Protein AF-A0A1X0ZM30-F1 (afdb_monomer_lite)

Structure (mmCIF, N/CA/C/O backbone):
data_AF-A0A1X0ZM30-F1
#
_entry.id   AF-A0A1X0ZM30-F1
#
loop_
_atom_site.group_PDB
_atom_site.id
_atom_site.type_symbol
_atom_site.label_atom_id
_atom_site.label_alt_id
_atom_site.label_comp_id
_atom_site.label_asym_id
_atom_site.label_entity_id
_atom_site.label_seq_id
_atom_site.pdbx_PDB_ins_code
_atom_site.Cartn_x
_atom_site.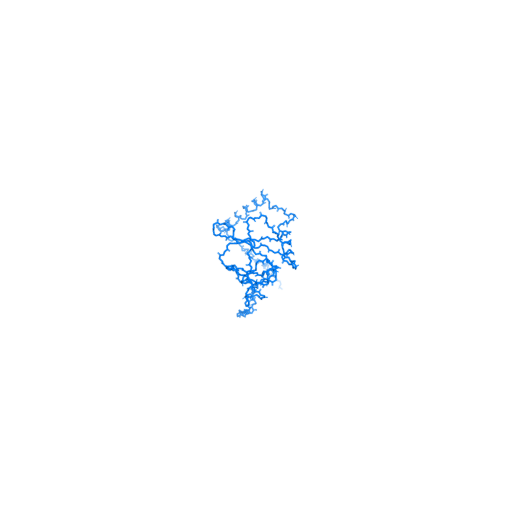Cartn_y
_atom_site.Cartn_z
_atom_site.occupancy
_atom_site.B_iso_or_equiv
_atom_site.auth_seq_id
_atom_site.auth_comp_id
_atom_site.auth_asym_id
_atom_site.auth_atom_id
_atom_site.pdbx_PDB_model_num
ATOM 1 N N . MET A 1 1 ? 20.868 -17.504 -107.197 1.00 36.34 1 MET A N 1
ATOM 2 C CA . MET A 1 1 ? 21.543 -16.257 -106.764 1.00 36.34 1 MET A CA 1
ATOM 3 C C . MET A 1 1 ? 21.291 -16.114 -105.267 1.00 36.34 1 MET A C 1
ATOM 5 O O . MET A 1 1 ? 20.151 -15.900 -104.899 1.00 36.34 1 MET A O 1
ATOM 9 N N . MET A 1 2 ? 22.152 -16.627 -104.383 1.00 33.22 2 MET A N 1
ATOM 10 C CA . MET A 1 2 ? 23.419 -16.050 -103.880 1.00 33.22 2 MET A CA 1
ATOM 11 C C . MET A 1 2 ? 23.253 -14.706 -103.127 1.00 33.22 2 MET A C 1
ATOM 13 O O . MET A 1 2 ? 23.218 -13.658 -103.755 1.00 33.22 2 MET A O 1
ATOM 17 N N . VAL A 1 3 ? 23.093 -14.853 -101.795 1.00 38.78 3 VAL A N 1
ATOM 18 C CA . VAL A 1 3 ? 23.526 -14.110 -100.566 1.00 38.78 3 VAL A CA 1
ATOM 19 C C . VAL A 1 3 ? 24.303 -12.774 -100.745 1.00 38.78 3 VAL A C 1
ATOM 21 O O . VAL A 1 3 ? 25.046 -12.659 -101.717 1.00 38.78 3 VAL A O 1
ATOM 24 N N . PRO A 1 4 ? 24.194 -11.774 -99.827 1.00 46.28 4 PRO A N 1
ATOM 25 C CA . PRO A 1 4 ? 24.888 -11.769 -98.510 1.00 46.28 4 PRO A CA 1
ATOM 26 C C . PRO A 1 4 ? 23.948 -11.392 -97.331 1.00 46.28 4 PRO A C 1
ATOM 28 O O . PRO A 1 4 ? 23.057 -10.568 -97.480 1.00 46.28 4 PRO A O 1
ATOM 31 N N . LEU A 1 5 ? 23.937 -12.080 -96.182 1.00 43.28 5 LEU A N 1
ATOM 32 C CA . LEU A 1 5 ? 24.882 -12.042 -95.050 1.00 43.28 5 LEU A CA 1
ATOM 33 C C . LEU A 1 5 ? 25.147 -10.619 -94.515 1.00 43.28 5 LEU A C 1
ATOM 35 O O . LEU A 1 5 ? 26.123 -9.976 -94.885 1.00 43.28 5 LEU A O 1
ATOM 39 N N . GLY A 1 6 ? 24.272 -10.161 -93.613 1.00 36.47 6 GLY A N 1
ATOM 40 C CA . GLY A 1 6 ? 24.439 -8.953 -92.802 1.00 36.47 6 GLY A CA 1
ATOM 41 C C . GLY A 1 6 ? 24.239 -9.285 -91.325 1.00 36.47 6 GLY A C 1
ATOM 42 O O . GLY A 1 6 ? 23.119 -9.483 -90.866 1.00 36.47 6 GLY A O 1
ATOM 43 N N . LEU A 1 7 ? 25.355 -9.400 -90.614 1.00 41.34 7 LEU A N 1
ATOM 44 C CA . LEU A 1 7 ? 25.482 -9.623 -89.179 1.00 41.34 7 LEU A CA 1
ATOM 45 C C . LEU A 1 7 ? 25.146 -8.322 -88.426 1.00 41.34 7 LEU A C 1
ATOM 47 O O . LEU A 1 7 ? 25.797 -7.312 -88.677 1.00 41.34 7 LEU A O 1
ATOM 51 N N . LEU A 1 8 ? 24.203 -8.334 -87.478 1.00 42.72 8 LEU A N 1
ATOM 52 C CA . LEU A 1 8 ? 24.180 -7.350 -86.387 1.00 42.72 8 LEU A CA 1
ATOM 53 C C . LEU A 1 8 ? 23.428 -7.901 -85.168 1.00 42.72 8 LEU A C 1
ATOM 55 O O . LEU A 1 8 ? 22.203 -7.892 -85.087 1.00 42.72 8 LEU A O 1
ATOM 59 N N . LEU A 1 9 ? 24.225 -8.404 -84.222 1.00 42.66 9 LEU A N 1
ATOM 60 C CA . LEU A 1 9 ? 23.871 -8.541 -82.813 1.00 42.66 9 LEU A CA 1
ATOM 61 C C . LEU A 1 9 ? 23.409 -7.181 -82.270 1.00 42.66 9 LEU A C 1
ATOM 63 O O . LEU A 1 9 ? 24.138 -6.201 -82.390 1.00 42.66 9 LEU A O 1
ATOM 67 N N . CYS A 1 10 ? 22.295 -7.154 -81.543 1.00 35.47 10 CYS A N 1
ATOM 68 C CA . CYS A 1 10 ? 22.110 -6.182 -80.468 1.00 35.47 10 CYS A CA 1
ATOM 69 C C . CYS A 1 10 ? 21.481 -6.906 -79.275 1.00 35.47 10 CYS A C 1
ATOM 71 O O . CYS A 1 10 ? 20.268 -7.084 -79.186 1.00 35.47 10 CYS A O 1
ATOM 73 N N . GLY A 1 11 ? 22.362 -7.428 -78.420 1.00 41.38 11 GLY A N 1
ATOM 74 C CA . GLY A 1 11 ? 22.018 -8.060 -77.156 1.00 41.38 11 GLY A CA 1
ATOM 75 C C . GLY A 1 11 ? 21.506 -7.049 -76.132 1.00 41.38 11 GLY A C 1
ATOM 76 O O . GLY A 1 11 ? 21.814 -5.859 -76.180 1.00 41.38 11 GLY A O 1
ATOM 77 N N . ALA A 1 12 ? 20.714 -7.564 -75.198 1.00 45.94 12 ALA A N 1
ATOM 78 C CA . ALA A 1 12 ? 20.164 -6.849 -74.062 1.00 45.94 12 ALA A CA 1
ATOM 79 C C . ALA A 1 12 ? 21.242 -6.139 -73.228 1.00 45.94 12 ALA A C 1
ATOM 81 O O . ALA A 1 12 ? 22.207 -6.770 -72.808 1.00 45.94 12 ALA A O 1
ATOM 82 N N . MET A 1 13 ? 21.003 -4.872 -72.884 1.00 39.44 13 MET A N 1
ATOM 83 C CA . MET A 1 13 ? 21.536 -4.253 -71.669 1.00 39.44 13 MET A CA 1
ATOM 84 C C . MET A 1 13 ? 20.424 -3.445 -70.997 1.00 39.44 13 MET A C 1
ATOM 86 O O . MET A 1 13 ? 20.242 -2.256 -71.248 1.00 39.44 13 MET A O 1
ATOM 90 N N . MET A 1 14 ? 19.658 -4.115 -70.131 1.00 47.41 14 MET A N 1
ATOM 91 C CA . MET A 1 14 ? 18.902 -3.434 -69.082 1.00 47.41 14 MET A CA 1
ATOM 92 C C . MET A 1 14 ? 19.928 -2.861 -68.104 1.00 47.41 14 MET A C 1
ATOM 94 O O . MET A 1 14 ? 20.484 -3.577 -67.274 1.00 47.41 14 MET A O 1
ATOM 98 N N . GLY A 1 15 ? 20.230 -1.573 -68.248 1.00 41.97 15 GLY A N 1
ATOM 99 C CA . GLY A 1 15 ? 21.030 -0.838 -67.281 1.00 41.97 15 GLY A CA 1
ATOM 100 C C . GLY A 1 15 ? 20.268 -0.744 -65.965 1.00 41.97 15 GLY A C 1
ATOM 101 O O . GLY A 1 15 ? 19.372 0.083 -65.820 1.00 41.97 15 GLY A O 1
ATOM 102 N N . ASN A 1 16 ? 20.636 -1.595 -65.011 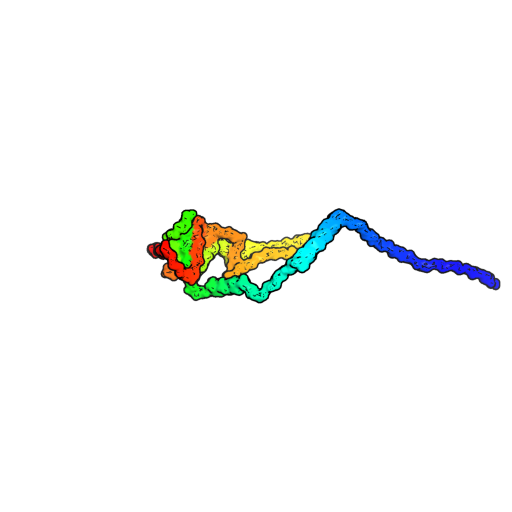1.00 44.75 16 ASN A N 1
ATOM 103 C CA . ASN A 1 16 ? 20.287 -1.451 -63.608 1.00 44.75 16 ASN A CA 1
ATOM 104 C C . ASN A 1 16 ? 20.966 -0.172 -63.090 1.00 44.75 16 ASN A C 1
ATOM 106 O O . ASN A 1 16 ? 22.108 -0.214 -62.631 1.00 44.75 16 ASN A O 1
ATOM 110 N N . LYS A 1 17 ? 20.313 0.990 -63.230 1.00 45.09 17 LYS A N 1
ATOM 111 C CA . LYS A 1 17 ? 20.710 2.184 -62.480 1.00 45.09 17 LYS A CA 1
ATOM 112 C C . LYS A 1 17 ? 20.373 1.902 -61.025 1.00 45.09 17 LYS A C 1
ATOM 114 O O . LYS A 1 17 ? 19.242 2.109 -60.595 1.00 45.09 17 LYS A O 1
ATOM 119 N N . GLY A 1 18 ? 21.357 1.360 -60.310 1.00 40.69 18 GLY A N 1
ATOM 120 C CA . GLY A 1 18 ? 21.330 1.292 -58.862 1.00 40.69 18 GLY A CA 1
ATOM 121 C C . GLY A 1 18 ? 20.954 2.667 -58.325 1.00 40.69 18 GLY A C 1
ATOM 122 O O . GLY A 1 18 ? 21.488 3.683 -58.767 1.00 40.69 18 GLY A O 1
ATOM 123 N N . CYS A 1 19 ? 19.975 2.697 -57.428 1.00 49.50 19 CYS A N 1
ATOM 124 C CA . CYS A 1 19 ? 19.715 3.862 -56.606 1.00 49.50 19 CYS A CA 1
ATOM 125 C C . CYS A 1 19 ? 20.990 4.146 -55.805 1.00 49.50 19 CYS A C 1
ATOM 127 O O . CYS A 1 19 ? 21.213 3.520 -54.769 1.00 49.50 19 CYS A O 1
ATOM 129 N N . ASP A 1 20 ? 21.836 5.052 -56.293 1.00 50.09 20 ASP A N 1
ATOM 130 C CA . ASP A 1 20 ? 22.919 5.610 -55.494 1.00 50.09 20 ASP A CA 1
ATOM 131 C C . ASP A 1 20 ? 22.265 6.295 -54.292 1.00 50.09 20 ASP A C 1
ATOM 133 O O . ASP A 1 20 ? 21.544 7.289 -54.430 1.00 50.09 20 ASP A O 1
ATOM 137 N N . ALA A 1 21 ? 22.432 5.700 -53.111 1.00 62.97 21 ALA A N 1
ATOM 138 C CA . ALA A 1 21 ? 21.917 6.266 -51.878 1.00 62.97 21 ALA A CA 1
ATOM 139 C C . ALA A 1 21 ? 22.503 7.675 -51.717 1.00 62.97 21 ALA A C 1
ATOM 141 O O . ALA A 1 21 ? 23.721 7.861 -51.778 1.00 62.97 21 ALA A O 1
ATOM 142 N N . ALA A 1 22 ? 21.627 8.668 -51.545 1.00 72.00 22 ALA A N 1
ATOM 143 C CA . ALA A 1 22 ? 22.039 10.045 -51.313 1.00 72.00 22 ALA A CA 1
ATOM 144 C C . ALA A 1 22 ? 23.048 10.108 -50.147 1.00 72.00 22 ALA A C 1
ATOM 146 O O . ALA A 1 22 ? 22.927 9.334 -49.190 1.00 72.00 22 ALA A O 1
ATOM 147 N N . PRO A 1 23 ? 24.049 11.007 -50.206 1.00 77.50 23 PRO A N 1
ATOM 148 C CA . PRO A 1 23 ? 25.072 11.091 -49.175 1.00 77.50 23 PRO A CA 1
ATOM 149 C C . PRO A 1 23 ? 24.438 11.324 -47.791 1.00 77.50 23 PRO A C 1
ATOM 151 O O . PRO A 1 23 ? 23.471 12.087 -47.694 1.00 77.50 23 PRO A O 1
ATOM 154 N N . PRO A 1 24 ? 24.985 10.716 -46.717 1.00 77.38 24 PRO A N 1
ATOM 155 C CA . PRO A 1 24 ? 24.401 10.800 -45.384 1.00 77.38 24 PRO A CA 1
ATOM 156 C C . PRO A 1 24 ? 24.242 12.251 -44.942 1.00 77.38 24 PRO A C 1
ATOM 158 O O . PRO A 1 24 ? 25.204 13.033 -44.940 1.00 77.38 24 PRO A O 1
ATOM 161 N N . THR A 1 25 ? 23.030 12.600 -44.530 1.00 88.75 25 THR A N 1
ATOM 162 C CA . THR A 1 25 ? 22.723 13.925 -44.005 1.00 88.75 25 THR A CA 1
ATOM 163 C C . THR A 1 25 ? 23.423 14.137 -42.657 1.00 88.75 25 THR A C 1
ATOM 165 O O . THR A 1 25 ? 23.866 13.196 -41.993 1.00 88.75 25 THR A O 1
ATOM 168 N N . ALA A 1 26 ? 23.509 15.387 -42.196 1.00 81.69 26 ALA A N 1
ATOM 169 C CA . ALA A 1 26 ? 24.015 15.683 -40.851 1.00 81.69 26 ALA A CA 1
ATOM 170 C C . ALA A 1 26 ? 23.211 14.959 -39.751 1.00 81.69 26 ALA A C 1
ATOM 172 O O . ALA A 1 26 ? 23.765 14.563 -38.727 1.00 81.69 26 ALA A O 1
ATOM 173 N N . ARG A 1 27 ? 21.913 14.732 -39.988 1.00 80.19 27 ARG A N 1
ATOM 174 C CA . ARG A 1 27 ? 21.045 13.960 -39.097 1.00 80.19 27 ARG A CA 1
ATOM 175 C C . ARG A 1 27 ? 21.482 12.498 -39.014 1.00 80.19 27 ARG A C 1
ATOM 177 O O . ARG A 1 27 ? 21.586 11.977 -37.907 1.00 80.19 27 ARG A O 1
ATOM 184 N N . ASP A 1 28 ? 21.799 11.875 -40.147 1.00 85.38 28 ASP A N 1
ATOM 185 C CA . ASP A 1 28 ? 22.238 10.473 -40.197 1.00 85.38 28 ASP A CA 1
ATOM 186 C C . ASP A 1 28 ? 23.557 10.280 -39.443 1.00 85.38 28 ASP A C 1
ATOM 188 O O . ASP A 1 28 ? 23.694 9.363 -38.632 1.00 85.38 28 ASP A O 1
ATOM 192 N N . LYS A 1 29 ? 24.496 11.219 -39.613 1.00 88.38 29 LYS A N 1
ATOM 193 C CA . LYS A 1 29 ? 25.769 11.231 -38.875 1.00 88.38 29 LYS A CA 1
ATOM 194 C C . LYS A 1 29 ? 25.563 11.380 -37.365 1.00 88.38 29 LYS A C 1
ATOM 196 O O . LYS A 1 29 ? 26.223 10.694 -36.588 1.00 88.38 29 LYS A O 1
ATOM 201 N N . ASN A 1 30 ? 24.623 12.228 -36.941 1.00 85.38 30 ASN A N 1
ATOM 202 C CA . ASN A 1 30 ? 24.310 12.423 -35.523 1.00 85.38 30 ASN A CA 1
ATOM 203 C C . ASN A 1 30 ? 23.666 11.180 -34.891 1.00 85.38 30 ASN A C 1
ATOM 205 O O . ASN A 1 30 ? 24.038 10.808 -33.779 1.00 85.38 30 ASN A O 1
ATOM 209 N N . MET A 1 31 ? 22.751 10.501 -35.591 1.00 85.62 31 MET A N 1
ATOM 210 C CA . MET A 1 31 ? 22.173 9.240 -35.106 1.00 85.62 31 MET A CA 1
ATOM 211 C C . MET A 1 31 ? 23.230 8.135 -34.997 1.00 85.62 31 MET A C 1
ATOM 213 O O . MET A 1 31 ? 23.263 7.404 -34.009 1.00 85.62 31 MET A O 1
ATOM 217 N N . GLN A 1 32 ? 24.137 8.042 -35.972 1.00 91.38 32 GLN A N 1
ATOM 218 C CA . GLN A 1 32 ? 25.226 7.065 -35.948 1.00 91.38 32 GLN A CA 1
ATOM 219 C C . GLN A 1 32 ? 26.220 7.334 -34.805 1.00 91.38 32 GLN A C 1
ATOM 221 O O . GLN A 1 32 ? 26.646 6.407 -34.110 1.00 91.38 32 GLN A O 1
ATOM 226 N N . ALA A 1 33 ? 26.551 8.602 -34.548 1.00 88.62 33 ALA A N 1
ATOM 227 C CA . ALA A 1 33 ? 27.372 9.002 -33.406 1.00 88.62 33 ALA A CA 1
ATOM 228 C C . ALA A 1 33 ? 26.705 8.655 -32.062 1.00 88.62 33 ALA A C 1
ATOM 230 O O . ALA A 1 33 ? 27.369 8.157 -31.155 1.00 88.62 33 ALA A O 1
ATOM 231 N N . GLN A 1 34 ? 25.389 8.853 -31.939 1.00 85.38 34 GLN A N 1
ATOM 232 C CA . GLN A 1 34 ? 24.636 8.464 -30.742 1.00 85.38 34 GLN A CA 1
ATOM 233 C C . GLN A 1 34 ? 24.608 6.943 -30.545 1.00 85.38 34 GLN A C 1
ATOM 235 O O . GLN A 1 34 ? 24.882 6.469 -29.444 1.00 85.38 34 GLN A O 1
ATOM 240 N N . SER A 1 35 ? 24.344 6.173 -31.603 1.00 90.38 35 SER A N 1
ATOM 241 C CA . SER A 1 35 ? 24.327 4.706 -31.536 1.00 90.38 35 SER A CA 1
ATOM 242 C C . SER A 1 35 ? 25.695 4.140 -31.143 1.00 90.38 35 SER A C 1
ATOM 244 O O . SER A 1 35 ? 25.788 3.329 -30.226 1.00 90.38 35 SER A O 1
ATOM 246 N N . SER A 1 36 ? 26.771 4.611 -31.781 1.00 93.75 36 SER A N 1
ATOM 247 C CA . SER A 1 36 ? 28.144 4.178 -31.469 1.00 93.75 36 SER A CA 1
ATOM 248 C C . SER A 1 36 ? 28.608 4.610 -30.074 1.00 93.75 36 SER A C 1
ATOM 250 O O . SER A 1 36 ? 29.393 3.912 -29.430 1.00 93.75 36 SER A O 1
ATOM 252 N N . LEU A 1 37 ? 28.131 5.750 -29.563 1.00 93.38 37 LEU A N 1
ATOM 253 C CA . LEU A 1 37 ? 28.353 6.141 -28.172 1.00 93.38 37 LEU A CA 1
ATOM 254 C C . LEU A 1 37 ? 27.658 5.172 -27.210 1.00 93.38 37 LEU A C 1
ATOM 256 O O . LEU A 1 37 ? 28.296 4.730 -26.259 1.00 93.38 37 LEU A O 1
ATOM 260 N N . MET A 1 38 ? 26.396 4.818 -27.465 1.00 91.44 38 MET A N 1
ATOM 261 C CA . MET A 1 38 ? 25.644 3.877 -26.626 1.00 91.44 38 MET A CA 1
ATOM 262 C C . MET A 1 38 ? 26.251 2.473 -26.633 1.00 91.44 38 MET A C 1
ATOM 264 O O . MET A 1 38 ? 26.327 1.831 -25.587 1.00 91.44 38 MET A O 1
ATOM 268 N N . GLU A 1 39 ? 26.744 2.013 -27.781 1.00 94.31 39 GLU A N 1
ATOM 269 C CA . GLU A 1 39 ? 27.438 0.730 -27.903 1.00 94.31 39 GLU A CA 1
ATOM 270 C C . GLU A 1 39 ? 28.750 0.715 -27.111 1.00 94.31 39 GLU A C 1
ATOM 272 O O . GLU A 1 39 ? 28.990 -0.205 -26.325 1.00 94.31 39 GLU A O 1
ATOM 277 N N . ARG A 1 40 ? 29.573 1.766 -27.236 1.00 94.88 40 ARG A N 1
ATOM 278 C CA . ARG A 1 40 ? 30.796 1.911 -26.431 1.00 94.88 40 ARG A CA 1
ATOM 279 C C . ARG A 1 40 ? 30.490 2.013 -24.943 1.00 94.88 40 ARG A C 1
ATOM 281 O O . ARG A 1 40 ? 31.176 1.375 -24.154 1.00 94.88 40 ARG A O 1
ATOM 288 N N . ALA A 1 41 ? 29.471 2.781 -24.560 1.00 93.12 41 ALA A N 1
ATOM 289 C CA . ALA A 1 41 ? 29.062 2.931 -23.167 1.00 93.12 41 ALA A CA 1
ATOM 290 C C . ALA A 1 41 ? 28.609 1.591 -22.571 1.00 93.12 41 ALA A C 1
ATOM 292 O O . ALA A 1 41 ? 29.055 1.227 -21.488 1.00 93.12 41 ALA A O 1
ATOM 293 N N . THR A 1 42 ? 27.804 0.826 -23.312 1.00 94.38 42 THR A N 1
ATOM 294 C CA . THR A 1 42 ? 27.327 -0.504 -22.900 1.00 94.38 42 THR A CA 1
ATOM 295 C C . THR A 1 42 ? 28.458 -1.533 -22.872 1.00 94.38 42 THR A C 1
ATOM 297 O O . THR A 1 42 ? 28.479 -2.399 -22.007 1.00 94.38 42 THR A O 1
ATOM 300 N N . SER A 1 43 ? 29.428 -1.440 -23.783 1.00 93.50 43 SER A N 1
ATOM 301 C CA . SER A 1 43 ? 30.598 -2.329 -23.793 1.00 93.50 43 SER A CA 1
ATOM 302 C C . SER A 1 43 ? 31.567 -2.024 -22.646 1.00 93.50 43 SER A C 1
ATOM 304 O O . SER A 1 43 ? 32.118 -2.941 -22.043 1.00 93.50 43 SER A O 1
ATOM 306 N N . ALA A 1 44 ? 31.778 -0.741 -22.338 1.00 95.56 44 ALA A N 1
ATOM 307 C CA . ALA A 1 44 ? 32.661 -0.299 -21.259 1.00 95.56 44 ALA A CA 1
ATOM 308 C C . ALA A 1 44 ? 32.049 -0.533 -19.869 1.00 95.56 44 ALA A C 1
ATOM 310 O O . ALA A 1 44 ? 32.770 -0.849 -18.925 1.00 95.56 44 ALA A O 1
ATOM 311 N N . VAL A 1 45 ? 30.729 -0.380 -19.745 1.00 93.88 45 VAL A N 1
ATOM 312 C CA . VAL A 1 45 ? 29.968 -0.617 -18.515 1.00 93.88 45 VAL A CA 1
ATOM 313 C C . VAL A 1 45 ? 28.754 -1.483 -18.869 1.00 93.88 45 VAL A C 1
ATOM 315 O O . VAL A 1 45 ? 27.671 -0.951 -19.129 1.00 93.88 45 VAL A O 1
ATOM 318 N N . PRO A 1 46 ? 28.916 -2.819 -18.921 1.00 93.25 46 PRO A N 1
ATOM 319 C CA . PRO A 1 46 ? 27.811 -3.707 -19.246 1.00 93.25 46 PRO A CA 1
ATOM 320 C C . PRO A 1 46 ? 26.720 -3.611 -18.188 1.00 93.25 46 PRO A C 1
ATOM 322 O O . PRO A 1 46 ? 26.997 -3.486 -16.993 1.00 93.25 46 PRO A O 1
ATOM 325 N N . VAL A 1 47 ? 25.466 -3.714 -18.632 1.00 90.56 47 VAL A N 1
ATOM 326 C CA . VAL A 1 47 ? 24.324 -3.835 -17.724 1.00 90.56 47 VAL A CA 1
ATOM 327 C C . VAL A 1 47 ? 24.543 -5.080 -16.856 1.00 90.56 47 VAL A C 1
ATOM 329 O O . VAL A 1 47 ? 24.647 -6.184 -17.406 1.00 90.56 47 VAL A O 1
ATOM 332 N N . PRO A 1 48 ? 24.623 -4.941 -15.520 1.00 92.25 48 PRO A N 1
ATOM 333 C CA . PRO A 1 48 ? 24.819 -6.086 -14.646 1.00 92.25 48 PRO A CA 1
ATOM 334 C C . PRO A 1 48 ? 23.691 -7.107 -14.815 1.00 92.25 48 PRO A C 1
ATOM 336 O O . PRO A 1 48 ? 22.512 -6.751 -14.818 1.00 92.25 48 PRO A O 1
ATOM 339 N N . GLN A 1 49 ? 24.048 -8.387 -14.919 1.00 92.38 49 GLN A N 1
ATOM 340 C CA . GLN A 1 49 ? 23.070 -9.472 -14.906 1.00 92.38 49 GLN A CA 1
ATOM 341 C C . GLN A 1 49 ? 22.579 -9.683 -13.470 1.00 92.38 49 GLN A C 1
ATOM 343 O O . GLN A 1 49 ? 23.343 -10.067 -12.583 1.00 92.38 49 GLN A O 1
ATOM 348 N N . VAL A 1 50 ? 21.300 -9.398 -13.229 1.00 91.31 50 VAL A N 1
ATOM 349 C CA . VAL A 1 50 ? 20.664 -9.591 -11.921 1.00 91.31 50 VAL A CA 1
ATOM 350 C C . VAL A 1 50 ? 20.136 -11.022 -11.838 1.00 91.31 50 VAL A C 1
ATOM 352 O O . VAL A 1 50 ? 19.231 -11.375 -12.582 1.00 91.31 50 VAL A O 1
ATOM 355 N N . ASN A 1 51 ? 20.665 -11.828 -10.913 1.00 93.62 51 ASN A N 1
ATOM 356 C CA . ASN A 1 51 ? 20.287 -13.246 -10.781 1.00 93.62 51 ASN A CA 1
ATOM 357 C C . ASN A 1 51 ? 19.284 -13.517 -9.652 1.00 93.62 51 ASN A C 1
ATOM 359 O O . ASN A 1 51 ? 18.470 -14.426 -9.749 1.00 93.62 51 ASN A O 1
ATOM 363 N N . ASN A 1 52 ? 19.334 -12.724 -8.580 1.00 93.69 52 ASN A N 1
ATOM 364 C CA . ASN A 1 52 ? 18.555 -13.007 -7.369 1.00 93.69 52 ASN A CA 1
ATOM 365 C C . ASN A 1 52 ? 17.149 -12.397 -7.403 1.00 93.69 52 ASN A C 1
ATOM 367 O O . ASN A 1 52 ? 16.309 -12.759 -6.595 1.00 93.69 52 ASN A O 1
ATOM 371 N N . PHE A 1 53 ? 16.899 -11.424 -8.289 1.00 94.12 53 PHE A N 1
ATOM 372 C CA . PHE A 1 53 ? 15.602 -10.751 -8.442 1.00 94.12 53 PHE A CA 1
ATOM 373 C C . PHE A 1 53 ? 14.918 -10.348 -7.115 1.00 94.12 53 PHE A C 1
ATOM 375 O O . PHE A 1 53 ? 13.692 -10.392 -7.018 1.00 94.12 53 PHE A O 1
ATOM 382 N N . LEU A 1 54 ? 15.689 -9.902 -6.112 1.00 95.25 54 LEU A N 1
ATOM 383 C CA . LEU A 1 54 ? 15.206 -9.651 -4.741 1.00 95.25 54 LEU A CA 1
ATOM 384 C C . LEU A 1 54 ? 13.987 -8.716 -4.682 1.00 95.25 54 LEU A C 1
ATOM 386 O O . LEU A 1 54 ? 13.092 -8.902 -3.863 1.00 95.25 54 LEU A O 1
ATOM 390 N N . SER A 1 55 ? 13.899 -7.732 -5.581 1.00 94.31 55 SER A N 1
ATOM 391 C CA . SER A 1 55 ? 12.722 -6.861 -5.682 1.00 94.31 55 SER A CA 1
ATOM 392 C C . SER A 1 55 ? 11.459 -7.625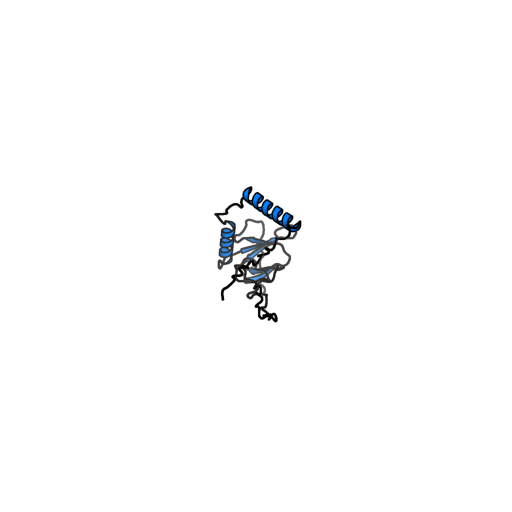 -6.097 1.00 94.31 55 SER A C 1
ATOM 394 O O . SER A 1 55 ? 10.386 -7.360 -5.562 1.00 94.31 55 SER A O 1
ATOM 396 N N . ARG A 1 56 ? 11.564 -8.602 -7.010 1.00 94.19 56 ARG A N 1
ATOM 397 C CA . ARG A 1 56 ? 10.433 -9.465 -7.393 1.00 94.19 56 ARG A CA 1
ATOM 398 C C . ARG A 1 56 ? 10.017 -10.360 -6.231 1.00 94.19 56 ARG A C 1
ATOM 400 O O . ARG A 1 56 ? 8.822 -10.510 -5.991 1.00 94.19 56 ARG A O 1
ATOM 407 N N . GLU A 1 57 ? 10.980 -10.911 -5.492 1.00 96.81 57 GLU A N 1
ATOM 408 C CA . GLU A 1 57 ? 10.704 -11.706 -4.289 1.00 96.81 57 GLU A CA 1
ATOM 409 C C . GLU A 1 57 ? 10.004 -10.875 -3.207 1.00 96.81 57 GLU A C 1
ATOM 411 O O . GLU A 1 57 ? 9.027 -11.330 -2.612 1.00 96.81 57 GLU A O 1
ATOM 416 N N . ALA A 1 58 ? 10.448 -9.634 -2.989 1.00 97.06 58 ALA A N 1
ATOM 417 C CA . ALA A 1 58 ? 9.829 -8.712 -2.043 1.00 97.06 58 ALA A CA 1
ATOM 418 C C . ALA A 1 58 ? 8.379 -8.379 -2.430 1.00 97.06 58 ALA A C 1
ATOM 420 O O . ALA A 1 58 ? 7.496 -8.445 -1.574 1.00 97.06 58 ALA A O 1
ATOM 421 N N . VAL A 1 59 ? 8.112 -8.100 -3.713 1.00 95.50 59 VAL A N 1
ATOM 422 C CA . VAL A 1 59 ? 6.745 -7.884 -4.221 1.00 95.50 59 VAL A CA 1
ATOM 423 C C . VAL A 1 59 ? 5.896 -9.143 -4.038 1.00 95.50 59 VAL A C 1
ATOM 425 O O . VAL A 1 59 ? 4.792 -9.061 -3.508 1.00 95.50 59 VAL A O 1
ATOM 428 N N . ALA A 1 60 ? 6.415 -10.324 -4.387 1.00 96.06 60 ALA A N 1
ATOM 429 C CA . ALA A 1 60 ? 5.696 -11.584 -4.199 1.00 96.06 60 ALA A CA 1
ATOM 430 C C . ALA A 1 60 ? 5.365 -11.848 -2.719 1.00 96.06 60 ALA A C 1
ATOM 432 O O . ALA A 1 60 ? 4.256 -12.273 -2.394 1.00 96.06 60 ALA A O 1
ATOM 433 N N . LYS A 1 61 ? 6.302 -11.564 -1.807 1.00 95.88 61 LYS A N 1
ATOM 434 C CA . LYS A 1 61 ? 6.088 -11.660 -0.357 1.00 95.88 61 LYS A CA 1
ATOM 435 C C . LYS A 1 61 ? 5.035 -10.664 0.122 1.00 95.88 61 LYS A C 1
ATOM 437 O O . LYS A 1 61 ? 4.199 -11.033 0.941 1.00 95.88 61 LYS A O 1
ATOM 442 N N . GLN A 1 62 ? 5.067 -9.428 -0.374 1.00 94.25 62 GLN A N 1
ATOM 443 C CA . GLN A 1 62 ? 4.086 -8.404 -0.026 1.00 94.25 62 GLN A CA 1
ATOM 444 C C . GLN A 1 62 ? 2.680 -8.826 -0.453 1.00 94.25 62 GLN A C 1
ATOM 446 O O . GLN A 1 62 ? 1.795 -8.845 0.390 1.00 94.25 62 GLN A O 1
ATOM 451 N N . VAL A 1 63 ? 2.482 -9.224 -1.713 1.00 93.94 63 VAL A N 1
ATOM 452 C CA . VAL A 1 63 ? 1.166 -9.659 -2.216 1.00 93.94 63 VAL A CA 1
ATOM 453 C C . VAL A 1 63 ? 0.603 -10.793 -1.366 1.00 93.94 63 VAL A C 1
ATOM 455 O O . VAL A 1 63 ? -0.512 -10.681 -0.874 1.00 93.94 63 VAL A O 1
ATOM 458 N N . LYS A 1 64 ? 1.406 -11.832 -1.097 1.00 93.88 64 LYS A N 1
ATOM 459 C CA . LYS A 1 64 ? 0.990 -12.957 -0.244 1.00 93.88 64 LYS A CA 1
ATOM 460 C C . LYS A 1 64 ? 0.594 -12.519 1.167 1.00 93.88 64 LYS A C 1
ATOM 462 O O . LYS A 1 64 ? -0.348 -13.059 1.725 1.00 93.88 64 LYS A O 1
ATOM 467 N N . ARG A 1 65 ? 1.312 -11.554 1.753 1.00 92.88 65 ARG A N 1
ATOM 468 C CA . ARG A 1 65 ? 0.986 -11.015 3.083 1.00 92.88 65 ARG A CA 1
ATOM 469 C C . ARG A 1 65 ? -0.292 -10.187 3.087 1.00 92.88 65 ARG A C 1
ATOM 471 O O . ARG A 1 65 ? -0.991 -10.189 4.088 1.00 92.88 65 ARG A O 1
ATOM 478 N N . LEU A 1 66 ? -0.561 -9.446 2.015 1.00 92.62 66 LEU A N 1
ATOM 479 C CA . LEU A 1 66 ? -1.758 -8.612 1.913 1.00 92.62 66 LEU A CA 1
ATOM 480 C C . LEU A 1 66 ? -3.025 -9.428 1.613 1.00 92.62 66 LEU A C 1
ATOM 482 O O . LEU A 1 66 ? -4.112 -8.947 1.903 1.00 92.62 66 LEU A O 1
ATOM 486 N N . ASP A 1 67 ? -2.878 -10.643 1.080 1.00 92.44 67 ASP A N 1
ATOM 487 C CA . ASP A 1 67 ? -3.968 -11.594 0.803 1.00 92.44 67 ASP A CA 1
ATOM 488 C C . ASP A 1 67 ? -4.260 -12.556 1.981 1.00 92.44 67 ASP A C 1
ATOM 490 O O . ASP A 1 67 ? -5.189 -13.360 1.952 1.00 92.44 67 ASP A O 1
ATOM 494 N N . GLU A 1 68 ? -3.465 -12.499 3.055 1.00 93.25 68 GLU A N 1
ATOM 495 C CA . GLU A 1 68 ? -3.626 -13.377 4.215 1.00 93.25 68 GLU A CA 1
ATOM 496 C C . GLU A 1 68 ? -4.889 -13.015 5.015 1.00 93.25 68 GLU A C 1
ATOM 498 O O . GLU A 1 68 ? -4.965 -11.979 5.681 1.00 93.25 68 GLU A O 1
ATOM 503 N N . LYS A 1 69 ? -5.892 -13.899 4.977 1.00 90.81 69 LYS A N 1
ATOM 504 C CA . LYS A 1 69 ? -7.161 -13.706 5.687 1.00 90.81 69 LYS A CA 1
ATOM 505 C C . LYS A 1 69 ? -6.957 -13.628 7.204 1.00 90.81 69 LYS A C 1
ATOM 507 O O . LYS A 1 69 ? -6.307 -14.484 7.794 1.00 90.81 69 LYS A O 1
ATOM 512 N N . GLY A 1 70 ? -7.597 -12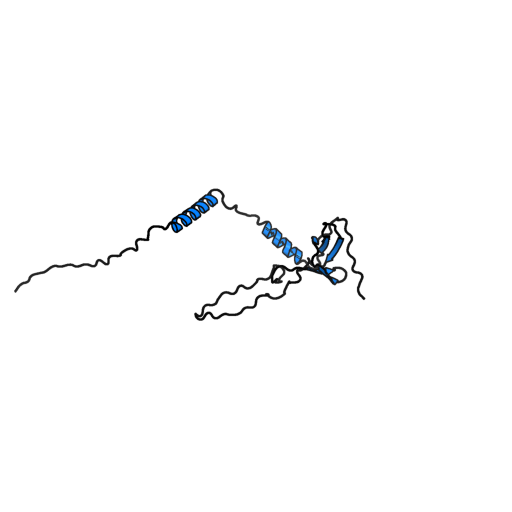.643 7.836 1.00 90.69 70 GLY A N 1
ATOM 513 C CA . GLY A 1 70 ? -7.550 -12.446 9.290 1.00 90.69 70 GLY A CA 1
ATOM 514 C C . GLY A 1 70 ? -6.256 -11.798 9.790 1.00 90.69 70 GLY A C 1
ATOM 515 O O . GLY A 1 70 ? -6.062 -11.685 10.999 1.00 90.69 70 GLY A O 1
ATOM 516 N N . LYS A 1 71 ? -5.369 -11.368 8.885 1.00 93.88 71 LYS A N 1
ATOM 517 C CA . LYS A 1 71 ? -4.180 -10.608 9.253 1.00 93.88 71 LYS A CA 1
ATOM 518 C C . LYS A 1 71 ? -4.572 -9.225 9.767 1.00 93.88 71 LYS A C 1
ATOM 520 O O . LYS A 1 71 ? -5.390 -8.537 9.165 1.00 93.88 71 LYS A O 1
ATOM 525 N N . LEU A 1 72 ? -3.932 -8.811 10.856 1.00 96.12 72 LEU A N 1
ATOM 526 C CA . LEU A 1 72 ? -4.106 -7.481 11.423 1.00 96.12 72 LEU A CA 1
ATOM 527 C C . LEU A 1 72 ? -3.055 -6.513 10.885 1.00 96.12 72 LEU A C 1
ATOM 529 O O . LEU A 1 72 ? -1.888 -6.867 10.693 1.00 96.12 72 LEU A O 1
ATOM 533 N N . PHE A 1 73 ? -3.473 -5.268 10.705 1.00 96.88 73 PHE A N 1
ATOM 534 C CA . PHE A 1 73 ? -2.616 -4.145 10.367 1.00 96.88 73 PHE A CA 1
ATOM 535 C C . PHE A 1 73 ? -2.773 -3.048 11.414 1.00 96.88 73 PHE A C 1
ATOM 537 O O . PHE A 1 73 ? -3.855 -2.811 11.935 1.00 96.88 73 PHE A O 1
ATOM 544 N N . TYR A 1 74 ? -1.676 -2.370 11.716 1.00 96.25 74 TYR A N 1
ATOM 545 C CA . TYR A 1 74 ? -1.610 -1.273 12.669 1.00 96.25 74 TYR A CA 1
ATOM 546 C C . TYR A 1 74 ? -1.395 0.013 11.882 1.00 96.25 74 TYR A C 1
ATOM 548 O O . TYR A 1 74 ? -0.334 0.205 11.279 1.00 96.25 74 TYR A O 1
ATOM 556 N N . VAL A 1 75 ? -2.422 0.859 11.837 1.00 96.38 75 VAL A N 1
ATOM 557 C CA . VAL A 1 75 ? -2.449 2.105 11.063 1.00 96.38 75 VAL A CA 1
ATOM 558 C C . VAL A 1 75 ? -2.169 3.265 12.007 1.00 96.38 75 VAL A C 1
ATOM 560 O O . VAL A 1 75 ? -3.047 3.691 12.753 1.00 96.38 75 VAL A O 1
ATOM 563 N N . TYR A 1 76 ? -0.937 3.764 11.988 1.00 94.62 76 TYR A N 1
ATOM 564 C CA . TYR A 1 76 ? -0.477 4.840 12.862 1.00 94.62 76 TYR A CA 1
ATOM 565 C C . TYR A 1 76 ? -0.751 6.196 12.229 1.00 94.62 76 TYR A C 1
ATOM 567 O O . TYR A 1 76 ? -0.316 6.451 11.106 1.00 94.62 76 TYR A O 1
ATOM 575 N N . ILE A 1 77 ? -1.425 7.076 12.966 1.00 94.00 77 ILE A N 1
ATOM 576 C CA . ILE A 1 77 ? -1.756 8.428 12.523 1.00 94.00 77 ILE A CA 1
ATOM 577 C C . ILE A 1 77 ? -0.677 9.398 12.985 1.00 94.00 77 ILE A C 1
ATOM 579 O O . ILE A 1 77 ? -0.322 9.456 14.167 1.00 94.00 77 ILE A O 1
ATOM 583 N N . LEU A 1 78 ? -0.184 10.190 12.042 1.00 90.94 78 LEU A N 1
ATOM 584 C CA . LEU A 1 78 ? 0.802 11.233 12.258 1.00 90.94 78 LEU A CA 1
ATOM 585 C C . LEU A 1 78 ? 0.142 12.606 12.125 1.00 90.94 78 LEU A C 1
ATOM 587 O O . LEU A 1 78 ? -0.515 12.907 11.128 1.00 90.94 78 LEU A O 1
ATOM 591 N N . GLY A 1 79 ? 0.373 13.465 13.110 1.00 84.44 79 GLY A N 1
ATOM 592 C CA . GLY A 1 79 ? 0.133 14.894 12.989 1.00 84.44 79 GLY A CA 1
ATOM 593 C C . GLY A 1 79 ? 1.098 15.534 11.990 1.00 84.44 79 GLY A C 1
ATOM 594 O O . GLY A 1 79 ? 2.147 14.983 11.652 1.00 84.44 79 GLY A O 1
ATOM 595 N N . ASN A 1 80 ? 0.772 16.745 11.541 1.00 83.62 80 ASN A N 1
ATOM 596 C CA . ASN A 1 80 ? 1.582 17.482 10.560 1.00 83.62 80 ASN A CA 1
ATOM 597 C C . ASN A 1 80 ? 2.996 17.830 11.061 1.00 83.62 80 ASN A C 1
ATOM 599 O O . ASN A 1 80 ? 3.891 18.092 10.266 1.00 83.62 80 ASN A O 1
ATOM 603 N N . ASN A 1 81 ? 3.205 17.809 12.377 1.00 82.44 81 ASN A N 1
ATOM 604 C CA . ASN A 1 81 ? 4.499 17.978 13.038 1.00 82.44 81 ASN A CA 1
ATOM 605 C C . ASN A 1 81 ? 5.269 16.651 13.224 1.00 82.44 81 ASN A C 1
ATOM 607 O O . ASN A 1 81 ? 6.285 16.633 13.913 1.00 82.44 81 ASN A O 1
ATOM 611 N N . GLY A 1 82 ? 4.772 15.535 12.679 1.00 75.75 82 GLY A N 1
ATOM 612 C CA . GLY A 1 82 ? 5.340 14.197 12.868 1.00 75.75 82 GLY A CA 1
ATOM 613 C C . GLY A 1 82 ? 5.016 13.554 14.221 1.00 75.75 82 GLY A C 1
ATOM 614 O O . GLY A 1 82 ? 5.449 12.430 14.475 1.00 75.75 82 GLY A O 1
ATOM 615 N N . GLN A 1 83 ? 4.250 14.224 15.091 1.00 81.75 83 GLN A N 1
ATOM 616 C CA . GLN A 1 83 ? 3.802 13.643 16.353 1.00 81.75 83 GLN A CA 1
ATOM 617 C C . GLN A 1 83 ? 2.795 12.530 16.085 1.00 81.75 83 GLN A C 1
ATOM 619 O O . GLN A 1 83 ? 1.850 12.700 15.320 1.00 81.75 83 GLN A O 1
ATOM 624 N N . GLN A 1 84 ? 2.976 11.392 16.742 1.00 80.25 84 GLN A N 1
ATOM 625 C CA . GLN A 1 84 ? 2.017 10.300 16.655 1.00 80.25 84 GLN A CA 1
ATOM 626 C C . GLN A 1 84 ? 0.779 10.642 17.477 1.00 80.25 84 GLN A C 1
ATOM 628 O O . GLN A 1 84 ? 0.889 10.959 18.660 1.00 80.25 84 GLN A O 1
ATOM 633 N N . ILE A 1 85 ? -0.384 10.592 16.835 1.00 86.56 85 ILE A N 1
ATOM 634 C CA . ILE A 1 85 ? -1.677 10.866 17.473 1.00 86.56 85 ILE A CA 1
ATOM 635 C C . ILE A 1 85 ? -2.198 9.593 18.147 1.00 86.56 85 ILE A C 1
ATOM 637 O O . ILE A 1 85 ? -2.718 9.638 19.257 1.00 86.56 85 ILE A O 1
ATOM 641 N N . GLY A 1 86 ? -2.020 8.452 17.485 1.00 91.75 86 GLY A N 1
ATOM 642 C CA . GLY A 1 86 ? -2.506 7.150 17.923 1.00 91.75 86 GLY A CA 1
ATOM 643 C C . GLY A 1 86 ? -2.466 6.152 16.773 1.00 91.75 86 GLY A C 1
ATOM 644 O O . GLY A 1 86 ? -1.918 6.452 15.707 1.00 91.75 86 GLY A O 1
ATOM 645 N N . TYR A 1 87 ? -3.053 4.978 16.970 1.00 94.88 87 TYR A N 1
ATOM 646 C CA . TYR A 1 87 ? -3.184 3.985 15.906 1.00 94.88 87 TYR A CA 1
ATOM 647 C C . TYR A 1 87 ? -4.531 3.266 15.928 1.00 94.88 87 TYR A C 1
ATOM 649 O O . TYR A 1 87 ? -5.159 3.139 16.977 1.00 94.88 87 TYR A O 1
ATOM 657 N N . TYR A 1 88 ? -4.936 2.766 14.766 1.00 95.81 88 TYR A N 1
ATOM 658 C CA . TYR A 1 88 ? -6.044 1.825 14.612 1.00 95.81 88 TYR A CA 1
ATOM 659 C C . TYR A 1 88 ? -5.515 0.418 14.351 1.00 95.81 88 TYR A C 1
ATOM 661 O O . TYR A 1 88 ? -4.405 0.256 13.834 1.00 95.81 88 TYR A O 1
ATOM 669 N N . VAL A 1 89 ? -6.322 -0.590 14.671 1.00 96.38 89 VAL A N 1
ATOM 670 C CA . VAL A 1 89 ? -6.072 -1.979 14.275 1.00 96.38 89 VAL A CA 1
ATOM 671 C C . VAL A 1 89 ? -7.092 -2.337 13.204 1.00 96.38 89 VAL A C 1
ATOM 673 O O . VAL A 1 89 ? -8.287 -2.226 13.442 1.00 96.38 89 VAL A O 1
ATOM 676 N N . SER A 1 90 ? -6.643 -2.748 12.024 1.00 96.44 90 SER A N 1
ATOM 677 C CA . SER A 1 90 ? -7.504 -2.989 10.869 1.00 96.44 90 SER A CA 1
ATOM 678 C C . SER A 1 90 ? -7.355 -4.398 10.306 1.00 96.44 90 SER A C 1
ATOM 680 O O . SER A 1 90 ? -6.281 -4.998 10.367 1.00 96.44 90 SER A O 1
ATOM 682 N N . ASN A 1 91 ? -8.435 -4.913 9.715 1.00 93.75 91 ASN A N 1
ATOM 683 C CA . ASN A 1 91 ? -8.463 -6.235 9.065 1.00 93.75 91 ASN A CA 1
ATOM 684 C C . ASN A 1 91 ? -7.788 -6.251 7.685 1.00 93.75 91 ASN A C 1
ATOM 686 O O . ASN A 1 91 ? -7.521 -7.306 7.116 1.00 93.75 91 ASN A O 1
ATOM 690 N N . THR A 1 92 ? -7.535 -5.073 7.124 1.00 94.31 92 THR A N 1
ATOM 691 C CA . THR A 1 92 ? -6.859 -4.895 5.843 1.00 94.31 92 THR A CA 1
ATOM 692 C C . THR A 1 92 ? -5.812 -3.803 5.973 1.00 94.31 92 THR A C 1
ATOM 694 O O . THR A 1 92 ? -5.926 -2.899 6.806 1.00 94.31 92 THR A O 1
ATOM 697 N N . ARG A 1 93 ? -4.808 -3.820 5.094 1.00 94.56 93 ARG A N 1
ATOM 698 C CA . ARG A 1 93 ? -4.050 -2.597 4.818 1.00 94.56 93 ARG A CA 1
ATOM 699 C C . ARG A 1 93 ? -5.041 -1.529 4.316 1.00 94.56 93 ARG A C 1
ATOM 701 O O . ARG A 1 93 ? -5.943 -1.897 3.562 1.00 94.56 93 ARG A O 1
ATOM 708 N N . PRO A 1 94 ? -4.870 -0.239 4.668 1.00 95.44 94 PRO A N 1
ATOM 709 C CA . PRO A 1 94 ? -5.683 0.838 4.120 1.00 95.44 94 PRO A CA 1
ATOM 710 C C . PRO A 1 94 ? -5.809 0.747 2.597 1.00 95.44 94 PRO A C 1
ATOM 712 O O . PRO A 1 94 ? -4.805 0.650 1.875 1.00 95.44 94 PRO A O 1
ATOM 715 N N . VAL A 1 95 ? -7.055 0.737 2.136 1.00 95.00 95 VAL A N 1
ATOM 716 C CA . VAL A 1 95 ? -7.441 0.613 0.733 1.00 95.00 95 VAL A CA 1
ATOM 717 C C . VAL A 1 95 ? -7.734 2.013 0.201 1.00 95.00 95 VAL A C 1
ATOM 719 O O . VAL A 1 95 ? -8.422 2.781 0.870 1.00 95.00 95 VAL A O 1
ATOM 722 N N . PRO A 1 96 ? -7.217 2.396 -0.973 1.00 94.25 96 PRO A N 1
ATOM 723 C CA . PRO A 1 96 ? -7.569 3.676 -1.574 1.00 94.25 96 PRO A CA 1
ATOM 724 C C . PRO A 1 96 ? -9.077 3.784 -1.843 1.00 94.25 96 PRO A C 1
ATOM 726 O O . PRO A 1 96 ? -9.684 2.859 -2.373 1.00 94.25 96 PRO A O 1
ATOM 729 N N . THR A 1 97 ? -9.692 4.921 -1.522 1.00 94.69 97 THR A N 1
ATOM 730 C CA . THR A 1 97 ? -11.148 5.120 -1.703 1.00 94.69 97 THR A CA 1
ATOM 731 C C . THR A 1 97 ? -11.593 5.096 -3.160 1.00 94.69 97 THR A C 1
ATOM 733 O O . THR A 1 97 ? -12.745 4.790 -3.445 1.00 94.69 97 THR A O 1
ATOM 736 N N . CYS A 1 98 ? -10.680 5.358 -4.096 1.00 92.69 98 CYS A N 1
ATOM 737 C CA . CYS A 1 98 ? -10.948 5.255 -5.526 1.00 92.69 98 CYS A CA 1
ATOM 738 C C . CYS A 1 98 ? -10.689 3.852 -6.108 1.00 92.69 98 CYS A C 1
ATOM 740 O O . CYS A 1 98 ? -10.626 3.692 -7.325 1.00 92.69 98 CYS A O 1
ATOM 742 N N . SER A 1 99 ? -10.540 2.825 -5.259 1.00 94.31 99 SER A N 1
ATOM 743 C CA . SER A 1 99 ? -10.470 1.433 -5.705 1.00 94.31 99 SER A CA 1
ATOM 744 C C . SER A 1 99 ? -11.811 0.943 -6.264 1.00 94.31 99 SER A C 1
ATOM 746 O O . SER A 1 99 ? -12.852 1.082 -5.630 1.00 94.31 99 SER A O 1
ATOM 748 N N . LEU A 1 100 ? -11.774 0.332 -7.448 1.00 92.81 100 LEU A N 1
ATOM 749 C CA . LEU A 1 100 ? -12.943 -0.157 -8.184 1.00 92.81 100 LEU A CA 1
ATOM 750 C C . LEU A 1 100 ? -12.858 -1.674 -8.392 1.00 92.81 100 LEU A C 1
ATOM 752 O O . LEU A 1 100 ? -11.767 -2.237 -8.488 1.00 92.81 100 LEU A O 1
ATOM 756 N N . LEU A 1 101 ? -14.010 -2.335 -8.515 1.00 92.44 101 LEU A N 1
ATOM 757 C CA . LEU A 1 101 ? -14.093 -3.767 -8.846 1.00 92.44 101 LEU A CA 1
ATOM 758 C C . LEU A 1 101 ? -14.125 -4.036 -10.359 1.00 92.44 101 LEU A C 1
ATOM 760 O O . LEU A 1 101 ? -13.984 -5.177 -10.789 1.00 92.44 101 LEU A O 1
ATOM 764 N N . THR A 1 102 ? -14.288 -2.991 -11.167 1.00 88.81 102 THR A N 1
ATOM 765 C CA . THR A 1 102 ? -14.305 -3.044 -12.632 1.00 88.81 102 THR A CA 1
ATOM 766 C C . THR A 1 102 ? -13.317 -2.029 -13.206 1.00 88.81 102 THR A C 1
ATOM 768 O O . THR A 1 102 ? -13.031 -1.027 -12.541 1.00 88.81 102 THR A O 1
ATOM 771 N N . PRO A 1 103 ? -12.795 -2.253 -14.428 1.00 87.88 103 PRO A N 1
ATOM 772 C CA . PRO A 1 103 ? -11.977 -1.257 -15.108 1.00 87.88 103 PRO A CA 1
ATOM 773 C C . PRO A 1 103 ? -12.697 0.101 -15.181 1.00 87.88 103 PRO A C 1
ATOM 775 O O . PRO A 1 103 ? -13.902 0.122 -15.432 1.00 87.88 103 PRO A O 1
ATOM 778 N N . PRO A 1 104 ? -11.988 1.224 -14.962 1.00 83.12 104 PRO A N 1
ATOM 779 C CA . PRO A 1 104 ? -12.571 2.560 -15.089 1.00 83.12 104 PRO A CA 1
ATOM 780 C C . PRO A 1 104 ? -12.780 2.985 -16.549 1.00 83.12 104 PRO A C 1
ATOM 782 O O . PRO A 1 104 ? -13.577 3.882 -16.807 1.00 83.12 104 PRO A O 1
ATOM 785 N N . ASP A 1 105 ? -12.054 2.371 -17.488 1.00 80.50 105 ASP A N 1
ATOM 786 C CA . ASP A 1 105 ? -12.122 2.704 -18.909 1.00 80.50 105 ASP A CA 1
ATOM 787 C C . ASP A 1 105 ? -13.255 1.937 -19.602 1.00 80.50 105 ASP A C 1
ATOM 789 O O . ASP A 1 105 ? -13.385 0.721 -19.434 1.00 80.50 105 ASP A O 1
ATOM 793 N N . ASP A 1 106 ? -14.031 2.642 -20.426 1.00 67.31 106 ASP A N 1
ATOM 794 C CA . ASP A 1 106 ? -15.009 2.045 -21.338 1.00 67.31 106 ASP A CA 1
ATOM 795 C C . ASP A 1 106 ? -14.354 1.729 -22.696 1.00 67.31 106 ASP A C 1
ATOM 797 O O . ASP A 1 106 ? -13.465 2.450 -23.158 1.00 67.31 106 ASP A O 1
ATOM 801 N N . ILE A 1 107 ? -14.791 0.651 -23.350 1.00 65.12 107 ILE A N 1
ATOM 802 C CA . ILE A 1 107 ? -14.274 0.228 -24.658 1.00 65.12 107 ILE A CA 1
ATOM 803 C C . ILE A 1 107 ? -15.229 0.717 -25.748 1.00 65.12 107 ILE A C 1
ATOM 805 O O . ILE A 1 107 ? -16.219 0.051 -26.058 1.00 65.12 107 ILE A O 1
ATOM 809 N N . TRP A 1 108 ? -14.904 1.830 -26.404 1.00 57.69 108 TRP A N 1
ATOM 810 C CA . TRP A 1 108 ? -15.624 2.269 -27.604 1.00 57.69 108 TRP A CA 1
ATOM 811 C C . TRP A 1 108 ? -14.902 1.832 -28.869 1.00 57.69 108 TRP A C 1
ATOM 813 O O . TRP A 1 108 ? -13.857 2.369 -29.213 1.00 57.69 108 TRP A O 1
ATOM 823 N N . LYS A 1 109 ? -15.457 0.865 -29.603 1.00 57.34 109 LYS A N 1
ATOM 824 C CA . LYS A 1 109 ? -14.905 0.468 -30.905 1.00 57.34 109 LYS A CA 1
ATOM 825 C C . LYS A 1 109 ? -15.098 1.597 -31.918 1.00 57.34 109 LYS A C 1
ATOM 827 O O . LYS A 1 109 ? -16.157 1.687 -32.534 1.00 57.34 109 LYS A O 1
ATOM 832 N N . ASP A 1 110 ? -14.065 2.403 -32.128 1.00 54.97 110 ASP A N 1
ATOM 833 C CA . ASP A 1 110 ? -14.014 3.295 -33.280 1.00 54.97 110 ASP A CA 1
ATOM 834 C C . ASP A 1 110 ? -13.687 2.477 -34.529 1.00 54.97 110 ASP A C 1
ATOM 836 O O . ASP A 1 110 ? -12.595 1.923 -34.687 1.00 54.97 110 ASP A O 1
ATOM 840 N N . TYR A 1 111 ? -14.660 2.390 -35.433 1.00 56.34 111 TYR A N 1
ATOM 841 C CA . TYR A 1 111 ? -14.389 1.981 -36.800 1.00 56.34 111 TYR A CA 1
ATOM 842 C C . TYR A 1 111 ? -13.692 3.142 -37.496 1.00 56.34 111 TYR A C 1
ATOM 844 O O . TYR A 1 111 ? -14.331 4.066 -37.998 1.00 56.34 111 TYR A O 1
ATOM 852 N N . ASN A 1 112 ? -12.369 3.078 -37.584 1.00 58.84 112 ASN A N 1
ATOM 853 C CA . ASN A 1 112 ? -11.666 3.891 -38.562 1.00 58.84 112 ASN A CA 1
ATOM 854 C C . ASN A 1 112 ? -12.219 3.491 -39.940 1.00 58.84 112 ASN A C 1
ATOM 856 O O . ASN A 1 112 ? -12.287 2.296 -40.238 1.00 58.84 112 ASN A O 1
ATOM 860 N N . GLY A 1 113 ? -12.583 4.456 -40.791 1.00 56.69 113 GLY A N 1
ATOM 861 C CA . GLY A 1 113 ? -13.200 4.225 -42.113 1.00 56.69 113 GLY A CA 1
ATOM 862 C C . GLY A 1 113 ? -12.424 3.320 -43.092 1.00 56.69 113 GLY A C 1
ATOM 863 O O . GLY A 1 113 ? -12.895 3.091 -44.198 1.00 56.69 113 GLY A O 1
ATOM 864 N N . ASN A 1 114 ? -11.272 2.776 -42.680 1.00 60.03 114 ASN A N 1
ATOM 865 C CA . ASN A 1 114 ? -10.432 1.821 -43.403 1.00 60.03 114 ASN A CA 1
ATOM 866 C C . ASN A 1 114 ? -10.448 0.384 -42.821 1.00 60.03 114 ASN A C 1
ATOM 868 O O . ASN A 1 114 ? -9.615 -0.429 -43.210 1.00 60.03 114 ASN A O 1
ATOM 872 N N . GLY A 1 115 ? -11.339 0.048 -41.878 1.00 58.66 115 GLY A N 1
ATOM 873 C CA . GLY A 1 115 ? -11.517 -1.335 -41.395 1.00 58.66 115 GLY A CA 1
ATOM 874 C C . GLY A 1 115 ? -10.404 -1.881 -40.485 1.00 58.66 115 GLY A C 1
ATOM 875 O O . GLY A 1 115 ? -10.339 -3.086 -40.252 1.00 58.66 115 GLY A O 1
ATOM 876 N N . GLY A 1 116 ? -9.528 -1.018 -39.961 1.00 58.69 116 GLY A N 1
ATOM 877 C CA . GLY A 1 116 ? -8.500 -1.396 -38.987 1.00 58.69 116 GLY A CA 1
ATOM 878 C C . GLY A 1 116 ? -9.007 -1.291 -37.547 1.00 58.69 116 GLY A C 1
ATOM 879 O O . GLY A 1 116 ? -9.524 -0.246 -37.160 1.00 58.69 116 GLY A O 1
ATOM 880 N N . LEU A 1 117 ? -8.826 -2.350 -36.750 1.00 56.28 117 LEU A N 1
ATOM 881 C CA . LEU A 1 117 ? -9.067 -2.326 -35.303 1.00 56.28 117 LEU A CA 1
ATOM 882 C C . LEU A 1 117 ? -7.994 -1.465 -34.622 1.00 56.28 117 LEU A C 1
ATOM 884 O O . LEU A 1 117 ? -6.806 -1.784 -34.690 1.00 56.28 117 LEU A O 1
ATOM 888 N N . THR A 1 118 ? -8.391 -0.389 -33.948 1.00 59.44 118 THR A N 1
ATOM 889 C CA . THR A 1 118 ? -7.512 0.322 -33.014 1.00 59.44 118 THR A CA 1
ATOM 890 C C . THR A 1 118 ? -7.456 -0.460 -31.702 1.00 59.44 118 THR A C 1
ATOM 892 O O . THR A 1 118 ? -8.475 -0.732 -31.070 1.00 59.44 118 THR A O 1
ATOM 895 N N . SER A 1 119 ? -6.256 -0.875 -31.288 1.00 59.47 119 SER A N 1
ATOM 896 C CA . SER A 1 119 ? -6.059 -1.518 -29.986 1.00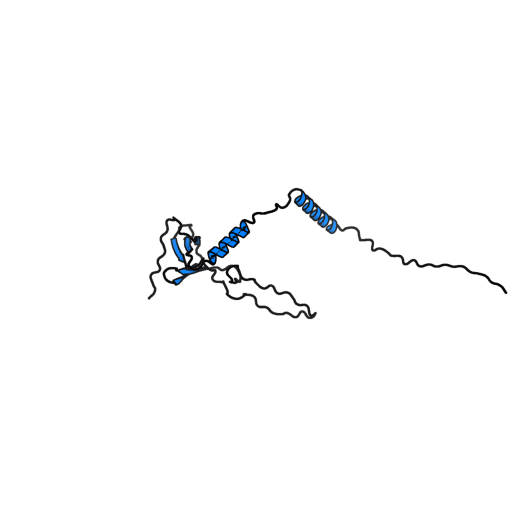 59.47 119 SER A CA 1
ATOM 897 C C . SER A 1 119 ? -6.351 -0.512 -28.875 1.00 59.47 119 SER A C 1
ATOM 899 O O . SER A 1 119 ? -5.625 0.472 -28.728 1.00 59.47 119 SER A O 1
ATOM 901 N N . GLN A 1 120 ? -7.393 -0.755 -28.084 1.00 64.94 120 GLN A N 1
ATOM 902 C CA . GLN A 1 120 ? -7.680 0.063 -26.910 1.00 64.94 120 GLN A CA 1
ATOM 903 C C . GLN A 1 120 ? -6.879 -0.423 -25.708 1.00 64.94 120 GLN A C 1
ATOM 905 O O . GLN A 1 120 ? -6.699 -1.624 -25.492 1.00 64.94 120 GLN A O 1
ATOM 910 N N . ARG A 1 121 ? -6.359 0.531 -24.935 1.00 64.31 121 ARG A N 1
ATOM 911 C CA . ARG A 1 121 ? -5.634 0.246 -23.702 1.00 64.31 121 ARG A CA 1
ATOM 912 C C . ARG A 1 121 ? -6.653 -0.078 -22.618 1.00 64.31 121 ARG A C 1
ATOM 914 O O . ARG A 1 121 ? -7.356 0.809 -22.161 1.00 64.31 121 ARG A O 1
ATOM 921 N N . LEU A 1 122 ? -6.697 -1.338 -22.204 1.00 73.00 122 LEU A N 1
ATOM 922 C CA . LEU A 1 122 ? -7.432 -1.744 -21.013 1.00 73.00 122 LEU A CA 1
ATOM 923 C C . LEU A 1 122 ? -6.548 -1.561 -19.786 1.00 73.00 122 LEU A C 1
ATOM 925 O O . LEU A 1 122 ? -5.417 -2.058 -19.750 1.00 73.00 122 LEU A O 1
ATOM 929 N N . THR A 1 123 ? -7.057 -0.864 -18.775 1.00 82.62 123 THR A N 1
ATOM 930 C CA . THR A 1 123 ? -6.403 -0.821 -17.468 1.00 82.62 123 THR A CA 1
ATOM 931 C C . THR A 1 123 ? -6.458 -2.210 -16.840 1.00 82.62 123 THR A C 1
ATOM 933 O O . THR A 1 123 ? -7.531 -2.777 -16.656 1.00 82.62 123 THR A O 1
ATOM 936 N N . ALA A 1 124 ? -5.293 -2.784 -16.537 1.00 85.88 124 ALA A N 1
ATOM 937 C CA . ALA A 1 124 ? -5.194 -4.047 -15.813 1.00 85.88 124 ALA A CA 1
ATOM 938 C C . ALA A 1 124 ? -5.468 -3.824 -14.313 1.00 85.88 124 ALA A C 1
ATOM 940 O O . ALA A 1 124 ? -5.100 -2.768 -13.787 1.00 85.88 124 ALA A O 1
ATOM 941 N N . PRO A 1 125 ? -6.076 -4.793 -13.607 1.00 89.12 125 PRO A N 1
ATOM 942 C CA . PRO A 1 125 ? -6.223 -4.696 -12.162 1.00 89.12 125 PRO A CA 1
ATOM 943 C C . PRO A 1 125 ? -4.851 -4.735 -11.479 1.00 89.12 125 PRO A C 1
ATOM 945 O O . PRO A 1 125 ? -3.882 -5.303 -11.994 1.00 89.12 125 PRO A O 1
ATOM 948 N N . GLY A 1 126 ? -4.774 -4.155 -10.284 1.00 88.81 126 GLY A N 1
ATOM 949 C CA . GLY A 1 126 ? -3.635 -4.336 -9.394 1.00 88.81 126 GLY A CA 1
ATOM 950 C C . GLY A 1 126 ? -3.539 -5.774 -8.874 1.00 88.81 126 GLY A C 1
ATOM 951 O O . GLY A 1 126 ? -4.443 -6.588 -9.043 1.00 88.81 126 GLY A O 1
ATOM 952 N N . LEU A 1 127 ? -2.449 -6.078 -8.166 1.00 87.69 127 LEU A N 1
ATOM 953 C CA . LEU A 1 127 ? -2.186 -7.425 -7.632 1.00 87.69 127 LEU A CA 1
ATOM 954 C C . LEU A 1 127 ? -3.237 -7.905 -6.612 1.00 87.69 127 LEU A C 1
ATOM 956 O O . LEU A 1 127 ? -3.329 -9.101 -6.372 1.00 87.69 127 LEU A O 1
ATOM 960 N N . GLY A 1 128 ? -4.026 -6.987 -6.040 1.00 86.00 128 GLY A N 1
ATOM 961 C CA . GLY A 1 128 ? -5.170 -7.292 -5.171 1.00 86.00 128 GLY A CA 1
ATOM 962 C C . GLY A 1 128 ? -6.509 -7.454 -5.904 1.00 86.00 128 GLY A C 1
ATOM 963 O O . GLY A 1 128 ? -7.544 -7.492 -5.252 1.00 86.00 128 GLY A O 1
ATOM 964 N N . GLY A 1 129 ? -6.524 -7.484 -7.241 1.00 90.94 129 GLY A N 1
ATOM 965 C CA . GLY A 1 129 ? -7.746 -7.682 -8.034 1.00 90.94 129 GLY A CA 1
ATOM 966 C C . GLY A 1 129 ? -8.644 -6.449 -8.180 1.00 90.94 129 GLY A C 1
ATOM 967 O O . GLY A 1 129 ? -9.720 -6.551 -8.759 1.00 90.94 129 GLY A O 1
ATOM 968 N N . THR A 1 130 ? -8.211 -5.283 -7.696 1.00 92.75 130 THR A N 1
ATOM 969 C CA . THR A 1 130 ? -8.946 -4.014 -7.803 1.00 92.75 130 THR A CA 1
ATOM 970 C C . THR A 1 130 ? -8.317 -3.084 -8.833 1.00 92.75 130 THR A C 1
ATOM 972 O O . THR A 1 130 ? -7.107 -3.116 -9.071 1.00 92.75 130 THR A O 1
ATOM 975 N N . TYR A 1 131 ? -9.117 -2.184 -9.383 1.00 92.19 131 TYR A N 1
ATOM 976 C CA . TYR A 1 131 ? -8.691 -1.130 -10.295 1.00 92.19 131 TYR A CA 1
ATOM 977 C C . TYR A 1 131 ? -8.567 0.200 -9.555 1.00 92.19 131 TYR A C 1
ATOM 979 O O . TYR A 1 131 ? -9.119 0.366 -8.471 1.00 92.19 131 TYR A O 1
ATOM 987 N N . SER A 1 132 ? -7.842 1.154 -10.131 1.00 87.25 132 SER A N 1
ATOM 988 C CA . SER A 1 132 ? -7.847 2.544 -9.677 1.00 87.25 132 SER A CA 1
ATOM 989 C C . SER A 1 132 ? -7.727 3.464 -10.892 1.00 87.25 132 SER A C 1
ATOM 991 O O . SER A 1 132 ? -6.859 3.210 -11.730 1.00 87.25 132 SER A O 1
ATOM 993 N N . PRO A 1 133 ? -8.543 4.527 -11.000 1.00 83.69 133 PRO A N 1
ATOM 994 C CA . PRO A 1 133 ? -8.442 5.499 -12.085 1.00 83.69 133 PRO A CA 1
ATOM 995 C C . PRO A 1 133 ? -7.237 6.445 -11.939 1.00 83.69 133 PRO A C 1
ATOM 997 O O . PRO A 1 133 ? -6.953 7.217 -12.851 1.00 83.69 133 PRO A O 1
ATOM 1000 N N . GLY A 1 134 ? -6.520 6.423 -10.807 1.00 82.38 134 GLY A N 1
ATOM 1001 C CA . GLY A 1 134 ? -5.393 7.322 -10.569 1.00 82.38 134 GLY A CA 1
ATOM 1002 C C . GLY A 1 134 ? -5.009 7.459 -9.091 1.00 82.38 134 GLY A C 1
ATOM 1003 O O . GLY A 1 134 ? -5.265 6.548 -8.298 1.00 82.38 134 GLY A O 1
ATOM 1004 N N . PRO A 1 135 ? -4.352 8.566 -8.701 1.00 82.81 135 PRO A N 1
ATOM 1005 C CA . PRO A 1 135 ? -4.055 8.838 -7.300 1.00 82.81 135 PRO A CA 1
ATOM 1006 C C . PRO A 1 135 ? -5.348 9.141 -6.526 1.00 82.81 135 PRO A C 1
ATOM 1008 O O . PRO A 1 135 ? -6.111 10.020 -6.918 1.00 82.81 135 PRO A O 1
ATOM 1011 N N . CYS A 1 136 ? -5.579 8.442 -5.411 1.00 86.31 136 CYS A N 1
ATOM 1012 C CA . CYS A 1 136 ? -6.689 8.739 -4.501 1.00 86.31 136 CYS A CA 1
ATOM 1013 C C . CYS A 1 136 ? -6.224 9.674 -3.371 1.00 86.31 136 CYS A C 1
ATOM 1015 O O . CYS A 1 136 ? -5.094 9.561 -2.893 1.00 86.31 136 CYS A O 1
ATOM 1017 N N . SER A 1 137 ? -7.101 10.570 -2.913 1.00 89.62 137 SER A N 1
ATOM 1018 C CA . SER A 1 137 ? -6.825 11.530 -1.829 1.00 89.62 137 SER A CA 1
ATOM 1019 C C . SER A 1 137 ? -7.097 10.990 -0.422 1.00 89.62 137 SER A C 1
ATOM 1021 O O . SER A 1 137 ? -6.727 11.631 0.563 1.00 89.62 137 SER A O 1
ATOM 1023 N N . SER A 1 138 ? -7.758 9.838 -0.318 1.00 94.56 138 SER A N 1
ATOM 1024 C CA . SER A 1 138 ? -8.068 9.187 0.949 1.00 94.56 138 SER A CA 1
ATOM 1025 C C . SER A 1 138 ? -7.915 7.674 0.862 1.00 94.56 138 SER A C 1
ATOM 1027 O O . SER A 1 138 ? -7.843 7.073 -0.218 1.00 94.56 138 SER A O 1
ATOM 1029 N N . VAL A 1 139 ? -7.823 7.061 2.037 1.00 96.38 139 VAL A N 1
ATOM 1030 C CA . VAL A 1 139 ? -7.848 5.612 2.216 1.00 96.38 139 VAL A CA 1
ATOM 1031 C C . VAL A 1 139 ? -8.875 5.244 3.268 1.00 96.38 139 VAL A C 1
ATOM 1033 O O . VAL A 1 139 ? -9.108 6.014 4.195 1.00 96.38 139 VAL A O 1
ATOM 1036 N N . PHE A 1 140 ? -9.427 4.046 3.165 1.00 96.69 140 PHE A N 1
ATOM 1037 C CA . PHE A 1 140 ? -10.345 3.495 4.145 1.00 96.69 140 PHE A CA 1
ATOM 1038 C C . PHE A 1 140 ? -9.902 2.115 4.623 1.00 96.69 140 PHE A C 1
ATOM 1040 O O . PHE A 1 140 ? -9.084 1.439 3.992 1.00 96.69 140 PHE A O 1
ATOM 1047 N N . PHE A 1 141 ? -10.440 1.704 5.761 1.00 96.69 141 PHE A N 1
ATOM 1048 C CA . PHE A 1 141 ? -10.325 0.358 6.307 1.00 96.69 141 PHE A CA 1
ATOM 1049 C C . PHE A 1 141 ? -11.431 0.128 7.339 1.00 96.69 141 PHE A C 1
ATOM 1051 O O . PHE A 1 141 ? -12.110 1.063 7.759 1.00 96.69 141 PHE A O 1
ATOM 1058 N N . PHE A 1 142 ? -11.586 -1.126 7.754 1.00 95.88 142 PHE A N 1
ATOM 1059 C CA . PHE A 1 142 ? -12.492 -1.509 8.829 1.00 95.88 142 PHE A CA 1
ATOM 1060 C C . PHE A 1 142 ? -11.691 -1.846 10.079 1.00 95.88 142 PHE A C 1
ATOM 1062 O O . PHE A 1 142 ? -10.679 -2.558 10.003 1.00 95.88 142 PHE A O 1
ATOM 1069 N N . ASP A 1 143 ? -12.129 -1.309 11.212 1.00 95.25 143 ASP A N 1
ATOM 1070 C CA . ASP A 1 143 ? -11.562 -1.636 12.512 1.00 95.25 143 ASP A CA 1
ATOM 1071 C C . ASP A 1 143 ? -11.731 -3.126 12.821 1.00 95.25 143 ASP A C 1
ATOM 1073 O O . ASP A 1 143 ? -12.800 -3.707 12.642 1.00 95.25 143 ASP A O 1
ATOM 1077 N N . ALA A 1 144 ? -10.661 -3.749 13.303 1.00 94.56 144 ALA A N 1
ATOM 1078 C CA . ALA A 1 144 ? -10.614 -5.189 13.500 1.00 94.56 144 ALA A CA 1
ATOM 1079 C C . ALA A 1 144 ? -11.528 -5.686 14.629 1.00 94.56 144 ALA A C 1
ATOM 1081 O O . ALA A 1 144 ? -11.972 -6.831 14.588 1.00 94.56 144 ALA A O 1
ATOM 1082 N N . ALA A 1 145 ? -11.790 -4.856 15.642 1.00 93.06 145 ALA A N 1
ATOM 1083 C CA . ALA A 1 145 ? -12.568 -5.248 16.813 1.00 93.06 145 ALA A CA 1
ATOM 1084 C C . ALA A 1 145 ? -14.064 -4.949 16.657 1.00 93.06 145 ALA A C 1
ATOM 1086 O O . ALA A 1 145 ? -14.894 -5.663 17.216 1.00 93.06 145 ALA A O 1
ATOM 1087 N N . THR A 1 146 ? -14.400 -3.883 15.935 1.00 93.69 146 THR A N 1
ATOM 1088 C CA . THR A 1 146 ? -15.757 -3.319 15.895 1.00 93.69 146 THR A CA 1
ATOM 1089 C C . THR A 1 146 ? -16.387 -3.302 14.508 1.00 93.69 146 THR A C 1
ATOM 1091 O O . THR A 1 146 ? -17.569 -2.992 14.404 1.00 93.69 146 THR A O 1
ATOM 1094 N N . ASP A 1 147 ? -15.623 -3.611 13.457 1.00 93.94 147 ASP A N 1
ATOM 1095 C CA . ASP A 1 147 ? -16.045 -3.496 12.054 1.00 93.94 147 ASP A CA 1
ATOM 1096 C C . ASP A 1 147 ? -16.471 -2.069 11.652 1.00 93.94 147 ASP A C 1
ATOM 1098 O O . ASP A 1 147 ? -17.155 -1.852 10.653 1.00 93.94 147 ASP A O 1
ATOM 1102 N N . ALA A 1 148 ? -16.058 -1.055 12.420 1.00 94.94 148 ALA A N 1
ATOM 1103 C CA . ALA A 1 148 ? -16.348 0.328 12.076 1.00 94.94 148 ALA A CA 1
ATOM 1104 C C . ALA A 1 148 ? -15.571 0.740 10.822 1.00 94.94 148 ALA A C 1
ATOM 1106 O O . ALA A 1 148 ? -14.358 0.530 10.728 1.00 94.94 148 ALA A O 1
ATOM 1107 N N . TYR A 1 149 ? -16.262 1.391 9.888 1.00 95.56 149 TYR A N 1
ATOM 1108 C CA . TYR A 1 149 ? -15.630 2.042 8.747 1.00 95.56 149 TYR A CA 1
ATOM 1109 C C . TYR A 1 149 ? -14.834 3.263 9.213 1.00 95.56 149 TYR A C 1
ATOM 1111 O O . TYR A 1 149 ? -15.372 4.161 9.864 1.00 95.56 149 TYR A O 1
ATOM 1119 N N . ILE A 1 150 ? -13.559 3.314 8.842 1.00 95.69 150 ILE A N 1
ATOM 1120 C CA . ILE A 1 150 ? -12.675 4.446 9.099 1.00 95.69 150 ILE A CA 1
ATOM 1121 C C . ILE A 1 150 ? -12.106 4.917 7.771 1.00 95.69 150 ILE A C 1
ATOM 1123 O O . ILE A 1 150 ? -11.542 4.131 7.011 1.00 95.69 150 ILE A O 1
ATOM 1127 N N . GLU A 1 151 ? -12.187 6.222 7.532 1.00 96.44 151 GLU A N 1
ATOM 1128 C CA . GLU A 1 151 ? -11.545 6.879 6.402 1.00 96.44 151 GLU A CA 1
ATOM 1129 C C . GLU A 1 151 ? -10.526 7.907 6.889 1.00 96.44 151 GLU A C 1
ATOM 1131 O O . GLU A 1 151 ? -10.796 8.725 7.769 1.00 96.44 151 GLU A O 1
ATOM 1136 N N . ILE A 1 152 ? -9.339 7.866 6.293 1.00 94.69 152 ILE A N 1
ATOM 1137 C CA . ILE A 1 152 ? -8.279 8.842 6.500 1.00 94.69 152 ILE A CA 1
ATOM 1138 C C . ILE A 1 152 ? -8.177 9.697 5.239 1.00 94.69 152 ILE A C 1
ATOM 1140 O O . ILE A 1 152 ? -7.740 9.222 4.188 1.00 94.69 152 ILE A O 1
ATOM 1144 N N . ALA A 1 153 ? -8.521 10.977 5.369 1.00 93.56 153 ALA A N 1
ATOM 1145 C CA . ALA A 1 153 ? -8.371 11.989 4.330 1.00 93.56 153 ALA A CA 1
ATOM 1146 C C . ALA A 1 153 ? -7.482 13.132 4.840 1.00 93.56 153 ALA A C 1
ATOM 1148 O O . ALA A 1 153 ? -7.755 13.726 5.881 1.00 93.56 153 ALA A O 1
ATOM 1149 N N . GLY A 1 154 ? -6.398 13.434 4.120 1.00 88.19 154 GLY A N 1
ATOM 1150 C CA . GLY A 1 154 ? -5.520 14.570 4.434 1.00 88.19 154 GLY A CA 1
ATOM 1151 C C . GLY A 1 154 ? -4.617 14.420 5.668 1.00 88.19 154 GLY A C 1
ATOM 1152 O O . GLY A 1 154 ? -3.907 15.365 6.000 1.00 88.19 154 GLY A O 1
ATOM 1153 N N . LEU A 1 155 ? -4.605 13.259 6.332 1.00 88.69 155 LEU A N 1
ATOM 1154 C CA . LEU A 1 155 ? -3.668 12.956 7.419 1.00 88.69 155 LEU A CA 1
ATOM 1155 C C . LEU A 1 155 ? -2.543 12.045 6.936 1.00 88.69 155 LEU A C 1
ATOM 1157 O O . LEU A 1 155 ? -2.749 11.137 6.128 1.00 88.69 155 LEU A O 1
ATOM 1161 N N . ASN A 1 156 ? -1.355 12.259 7.494 1.00 91.62 156 ASN A N 1
ATOM 1162 C CA . ASN A 1 156 ? -0.224 11.370 7.287 1.00 91.62 156 ASN A CA 1
ATOM 1163 C C . ASN A 1 156 ? -0.407 10.102 8.123 1.00 91.62 156 ASN A C 1
ATOM 1165 O O . ASN A 1 156 ? -0.830 10.156 9.278 1.00 91.62 156 ASN A O 1
ATOM 1169 N N . TYR A 1 157 ? -0.053 8.956 7.554 1.00 93.81 157 TYR A N 1
ATOM 1170 C CA . TYR A 1 157 ? -0.085 7.688 8.268 1.00 93.81 157 TYR A CA 1
ATOM 1171 C C . TYR A 1 157 ? 1.009 6.752 7.763 1.00 93.81 157 TYR A C 1
ATOM 1173 O O . TYR A 1 157 ? 1.513 6.888 6.647 1.00 93.81 157 TYR A O 1
ATOM 1181 N N . PHE A 1 158 ? 1.360 5.770 8.583 1.00 93.38 158 PHE A N 1
ATOM 1182 C CA . PHE A 1 158 ? 2.143 4.617 8.153 1.00 93.38 158 PHE A CA 1
ATOM 1183 C C . PHE A 1 158 ? 1.517 3.339 8.707 1.00 93.38 158 PHE A C 1
ATOM 1185 O O . PHE A 1 158 ? 0.702 3.374 9.629 1.00 93.38 158 PHE A O 1
ATOM 1192 N N . VAL A 1 159 ? 1.867 2.202 8.109 1.00 95.25 159 VAL A N 1
ATOM 1193 C CA . VAL A 1 159 ? 1.218 0.920 8.395 1.00 95.25 159 VAL A CA 1
ATOM 1194 C C . VAL A 1 159 ? 2.269 -0.131 8.695 1.00 95.25 159 VAL A C 1
ATOM 1196 O O . VAL A 1 159 ? 3.291 -0.202 8.014 1.00 95.25 159 VAL A O 1
ATOM 1199 N N . SER A 1 160 ? 1.985 -0.970 9.683 1.00 94.88 160 SER A N 1
ATOM 1200 C CA . SER A 1 160 ? 2.768 -2.157 10.006 1.00 94.88 160 SER A CA 1
ATOM 1201 C C . SER A 1 160 ? 1.845 -3.366 10.120 1.00 94.88 160 SER A C 1
ATOM 1203 O O . SER A 1 160 ? 0.725 -3.240 10.601 1.00 94.88 160 SER A O 1
ATOM 1205 N N . ASP A 1 161 ? 2.296 -4.544 9.692 1.00 94.19 161 ASP A N 1
ATOM 1206 C CA . ASP A 1 161 ? 1.572 -5.812 9.887 1.00 94.19 161 ASP A CA 1
ATOM 1207 C C . ASP A 1 161 ? 1.909 -6.482 11.235 1.00 94.19 161 ASP A C 1
ATOM 1209 O O . ASP A 1 161 ? 1.622 -7.659 11.452 1.00 94.19 161 ASP A O 1
ATOM 1213 N N . GLN A 1 162 ? 2.562 -5.723 12.121 1.00 92.94 162 GLN A N 1
ATOM 1214 C CA . GLN A 1 162 ? 2.937 -6.059 13.493 1.00 92.94 162 GLN A CA 1
ATOM 1215 C C . GLN A 1 162 ? 2.865 -4.798 14.368 1.00 92.94 162 GLN A C 1
ATOM 1217 O O . GLN A 1 162 ? 3.164 -3.706 13.869 1.00 92.94 162 GLN A O 1
ATOM 1222 N N . PRO A 1 163 ? 2.539 -4.912 15.665 1.00 90.94 163 PRO A N 1
ATOM 1223 C CA . PRO A 1 163 ? 2.573 -3.763 16.554 1.00 90.94 163 PRO A CA 1
ATOM 1224 C C . PRO A 1 163 ? 4.015 -3.277 16.709 1.00 90.94 163 PRO A C 1
ATOM 1226 O O . PRO A 1 163 ? 4.938 -4.054 16.960 1.00 90.94 163 PRO A O 1
ATOM 1229 N N . LEU A 1 164 ? 4.215 -1.974 16.563 1.00 89.81 164 LEU A N 1
ATOM 1230 C CA . LEU A 1 164 ? 5.491 -1.327 16.822 1.00 89.81 164 LEU A CA 1
ATOM 1231 C C . LEU A 1 164 ? 5.526 -0.796 18.254 1.00 89.81 164 LEU A C 1
ATOM 1233 O O . LEU A 1 164 ? 4.537 -0.263 18.756 1.00 89.81 164 LEU A O 1
ATOM 1237 N N . ALA A 1 165 ? 6.695 -0.885 18.888 1.00 87.00 165 ALA A N 1
ATOM 1238 C CA . ALA A 1 165 ? 6.952 -0.337 20.217 1.00 87.00 165 ALA A CA 1
ATOM 1239 C C . ALA A 1 165 ? 7.120 1.194 20.175 1.00 87.00 165 ALA A C 1
ATOM 1241 O O . ALA A 1 165 ? 8.170 1.728 20.535 1.00 87.00 165 ALA A O 1
ATOM 1242 N N . VAL A 1 166 ? 6.099 1.906 19.692 1.00 83.00 166 VAL A N 1
ATOM 1243 C CA . VAL A 1 166 ? 6.076 3.370 19.666 1.00 83.00 166 VAL A CA 1
ATOM 1244 C C . VAL A 1 166 ? 5.141 3.911 20.737 1.00 83.00 166 VAL A C 1
ATOM 1246 O O . VAL A 1 166 ? 4.160 3.274 21.108 1.00 83.00 166 VAL A O 1
ATOM 1249 N N . LYS A 1 167 ? 5.476 5.089 21.270 1.00 82.25 167 LYS A N 1
ATOM 1250 C CA . LYS A 1 167 ? 4.698 5.773 22.307 1.00 82.25 167 LYS A CA 1
ATOM 1251 C C . LYS A 1 167 ? 3.420 6.365 21.704 1.00 82.25 167 LYS A C 1
ATOM 1253 O O . LYS A 1 167 ? 3.360 7.560 21.432 1.00 82.25 167 LYS A O 1
ATOM 1258 N N . SER A 1 168 ? 2.426 5.518 21.478 1.00 81.44 168 SER A N 1
ATOM 1259 C CA . SER A 1 168 ? 1.115 5.888 20.948 1.00 81.44 168 SER A CA 1
ATOM 1260 C C . SER A 1 168 ? 0.050 4.967 21.532 1.00 81.44 168 SER A C 1
ATOM 1262 O O . SER A 1 168 ? 0.264 3.757 21.583 1.00 81.44 168 SER A O 1
ATOM 1264 N N . GLU A 1 169 ? -1.094 5.522 21.918 1.00 85.50 169 GLU A N 1
ATOM 1265 C CA . GLU A 1 169 ? -2.232 4.737 22.398 1.00 85.50 169 GLU A CA 1
ATOM 1266 C C . GLU A 1 169 ? -3.141 4.316 21.228 1.00 85.50 169 GLU A C 1
ATOM 1268 O O . GLU A 1 169 ? -3.268 5.064 20.248 1.00 85.50 169 GLU A O 1
ATOM 1273 N N . PRO A 1 170 ? -3.786 3.136 21.301 1.00 87.38 170 PRO A N 1
ATOM 1274 C CA . PRO A 1 170 ? -4.812 2.769 20.338 1.00 87.38 170 PRO A CA 1
ATOM 1275 C C . PRO A 1 170 ? -5.995 3.737 20.427 1.00 87.38 170 PRO A C 1
ATOM 1277 O O . PRO A 1 170 ? -6.508 4.031 21.512 1.00 87.38 170 PRO A O 1
ATOM 1280 N N . ILE A 1 171 ? -6.447 4.215 19.270 1.00 89.94 171 ILE A N 1
ATOM 1281 C CA . ILE A 1 171 ? -7.631 5.062 19.160 1.00 89.94 171 ILE A CA 1
ATOM 1282 C C . ILE A 1 171 ? -8.851 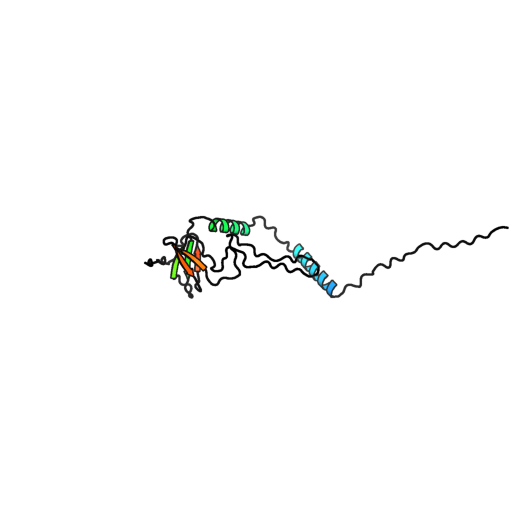4.162 19.348 1.00 89.94 171 ILE A C 1
ATOM 1284 O O . ILE A 1 171 ? -9.070 3.223 18.586 1.00 89.94 171 ILE A O 1
ATOM 1288 N N . LYS A 1 172 ? -9.636 4.431 20.392 1.00 87.81 172 LYS A N 1
ATOM 1289 C CA . LYS A 1 172 ? -10.809 3.624 20.736 1.00 87.81 172 LYS A CA 1
ATOM 1290 C C . LYS A 1 172 ? -12.040 4.124 20.000 1.00 87.81 172 LYS A C 1
ATOM 1292 O O . LYS A 1 172 ? -12.379 5.303 20.091 1.00 87.81 172 LYS A O 1
ATOM 1297 N N . ILE A 1 173 ? -12.754 3.204 19.366 1.00 86.12 173 ILE A N 1
ATOM 1298 C CA . ILE A 1 173 ? -14.094 3.463 18.850 1.00 86.12 173 ILE A CA 1
ATOM 1299 C C . ILE A 1 173 ? -15.064 3.295 20.009 1.00 86.12 173 ILE A C 1
ATOM 1301 O O . ILE A 1 173 ? -15.273 2.196 20.524 1.00 86.12 173 ILE A O 1
ATOM 1305 N N . ILE A 1 174 ? -15.625 4.411 20.457 1.00 85.69 174 ILE A N 1
ATOM 1306 C CA . ILE A 1 174 ? -16.781 4.398 21.345 1.00 85.69 174 ILE A CA 1
ATOM 1307 C C . ILE A 1 174 ? -17.988 4.102 20.456 1.00 85.69 174 ILE A C 1
ATOM 1309 O O . ILE A 1 174 ? -18.255 4.849 19.520 1.00 85.69 174 ILE A O 1
ATOM 1313 N N . GLY A 1 175 ? -18.628 2.948 20.661 1.00 70.50 175 GLY A N 1
ATOM 1314 C CA . GLY A 1 175 ? -19.708 2.488 19.790 1.00 70.50 175 GLY A CA 1
ATOM 1315 C C . GLY A 1 175 ? -20.765 3.573 19.576 1.00 70.50 175 GLY A C 1
ATOM 1316 O O . GLY A 1 175 ? -21.190 4.224 20.532 1.00 70.50 175 GLY A O 1
ATOM 1317 N N . ALA A 1 176 ? -21.174 3.765 18.323 1.00 59.31 176 ALA A N 1
ATOM 1318 C CA . ALA A 1 176 ? -22.416 4.457 18.022 1.00 59.31 176 ALA A CA 1
ATOM 1319 C C . ALA A 1 176 ? -23.564 3.481 18.315 1.00 59.31 176 ALA A C 1
ATOM 1321 O O . ALA A 1 176 ? -23.514 2.331 17.876 1.00 59.31 176 ALA A O 1
ATOM 1322 N N . GLN A 1 177 ? -24.526 3.923 19.125 1.00 46.00 177 GLN A N 1
ATOM 1323 C CA . GLN A 1 177 ? -25.803 3.232 19.323 1.00 46.00 177 GLN A CA 1
ATOM 1324 C C . GLN A 1 177 ? -26.573 3.125 18.009 1.00 46.00 177 GLN A C 1
ATOM 1326 O O . GLN A 1 177 ? -26.509 4.097 17.221 1.00 46.00 177 GLN A O 1
#

pLDDT: mean 81.64, std 17.9, range [33.22, 97.06]

Radius of gyration: 34.6 Å; chains: 1; bounding box: 58×34×129 Å

Foldseek 3Di:
DDDDDDDDDDDDDPPPPPPPPDPDDPVNVVVVVVVVVVVVVCVVPPDDDDDPPVVVVVVVVVLVQQPDFQQKKWKWWADPVRDTAATFIFRGDWAFPQWALDWPDDDDFDDDVVRDTDDDDTQDADSVNIGGPDDGQKTWTAGSPPRDIDMDGPTDIDMDSDDDPDPHYHDDDPDDD

Secondary structure (DSSP, 8-state):
--------------------PPPPPHHHHHHHHHHHHHHHHHHHSPPP---S-HHHHHHHHHHHHHS-TT--EEEEEE-TTS-EEEEEEESSSPEETT-BSS-SS-----B-TT-PBP---PPPPPTTS-B-SS--SEEEEEBTTT--EEEEES-EEEEESS----S-PBPP-----

Organism: Pseudomonas putida (NCBI:txid303)

Sequence (177 aa):
MMVPLGLLLCGAMMGNKGCDAAPPTARDKNMQAQSSLMERATSAVPVPQVNNFLSREAVAKQVKRLDEKGKLFYVYILGNNGQQIGYYVSNTRPVPTCSLLTPPDDIWKDYNGNGGLTSQRLTAPGLGGTYSPGPCSSVFFFDAATDAYIEIAGLNYFVSDQPLAVKSEPIKIIGAQ